Protein AF-A0A1W0WUG2-F1 (afdb_monomer_lite)

Foldseek 3Di:
DDDDPPPDPPDQPDCPDPPVVLFDDPVVLDLVVVCVVCPPVDDVVFFDLDDDVCCVVCVVFDWDCVPQDQDPVLVPDDDDDPPDPDDPVNVVVVSVVVSVVVSVVPDFIWGWHWDANDRNDPSRIGIDTDGPDPPPPPPDWPWDFDWDWDDDPVDTDIDTDTDTD

Secondary structure (DSSP, 8-state):
----TTS-S----------GGGSPPTTT--HHHHHHHHGGG--TTTEESSPPHHHHH-TT-EEE-TT----HHHHH------SS---HHHHHHHHHHHHHHHHHHS---EEEEEEE--TTSSSSEEEEEEE---TTS-TT--EEEEEEEEEETTEEEEEEEEEE-

pLDDT: mean 71.42, std 19.78, range [30.16, 92.62]

Structure (mmCIF, N/CA/C/O backbone):
data_AF-A0A1W0WUG2-F1
#
_entry.id   AF-A0A1W0WUG2-F1
#
loop_
_atom_site.group_PDB
_atom_site.id
_atom_site.type_symbol
_atom_site.label_atom_id
_atom_site.label_alt_id
_atom_site.label_comp_id
_atom_site.label_asym_id
_atom_site.label_entity_id
_atom_site.label_seq_id
_atom_site.pdbx_PDB_ins_code
_atom_site.Cartn_x
_atom_site.Cartn_y
_atom_site.Cartn_z
_atom_site.occupancy
_atom_site.B_iso_or_equiv
_atom_site.auth_seq_id
_atom_site.auth_comp_id
_atom_site.auth_asym_id
_atom_site.auth_atom_id
_atom_site.pdbx_PDB_model_num
ATOM 1 N N . MET A 1 1 ? 29.129 3.553 11.989 1.00 32.91 1 MET A N 1
ATOM 2 C CA . MET A 1 1 ? 27.693 3.201 11.963 1.00 32.91 1 MET A CA 1
ATOM 3 C C . MET A 1 1 ? 27.489 2.194 10.846 1.00 32.91 1 MET A C 1
ATOM 5 O O . MET A 1 1 ? 27.466 2.572 9.685 1.00 32.91 1 MET A O 1
ATOM 9 N N . SER A 1 2 ? 27.496 0.909 11.187 1.00 30.16 2 SER A N 1
ATOM 10 C CA . SER A 1 2 ? 27.319 -0.212 10.260 1.00 30.16 2 SER A CA 1
ATOM 11 C C . SER A 1 2 ? 25.827 -0.504 10.114 1.00 30.16 2 SER A C 1
ATOM 13 O O . SER A 1 2 ? 25.212 -0.977 11.066 1.00 30.16 2 SER A O 1
ATOM 15 N N . TYR A 1 3 ? 25.247 -0.186 8.956 1.00 34.31 3 TYR A N 1
ATOM 16 C CA . TYR A 1 3 ? 23.877 -0.581 8.627 1.00 34.31 3 TYR A CA 1
ATOM 17 C C . TYR A 1 3 ? 23.837 -2.073 8.277 1.00 34.31 3 TYR A C 1
ATOM 19 O O . TYR A 1 3 ? 24.672 -2.561 7.513 1.00 34.31 3 TYR A O 1
ATOM 27 N N . SER A 1 4 ? 22.883 -2.790 8.871 1.00 35.97 4 SER A N 1
ATOM 28 C CA . SER A 1 4 ? 22.575 -4.184 8.560 1.00 35.97 4 SER A CA 1
ATOM 29 C C . SER A 1 4 ? 21.843 -4.247 7.210 1.00 35.97 4 SER A C 1
ATOM 31 O O . SER A 1 4 ? 20.948 -3.433 6.990 1.00 35.97 4 SER A O 1
ATOM 33 N N . PRO A 1 5 ? 22.141 -5.206 6.313 1.00 45.41 5 PRO A N 1
ATOM 34 C CA . PRO A 1 5 ? 21.471 -5.333 5.009 1.00 45.41 5 PRO A CA 1
ATOM 35 C C . PRO A 1 5 ? 19.950 -5.577 5.068 1.00 45.41 5 PRO A C 1
ATOM 37 O O . PRO A 1 5 ? 19.301 -5.601 4.027 1.00 45.41 5 PRO A O 1
ATOM 40 N N . ASN A 1 6 ? 19.391 -5.793 6.265 1.00 42.56 6 ASN A N 1
ATOM 41 C CA . ASN A 1 6 ? 17.999 -6.195 6.483 1.00 42.56 6 ASN A CA 1
ATOM 42 C C . ASN A 1 6 ? 17.095 -5.079 7.027 1.00 42.56 6 ASN A C 1
ATOM 44 O O . ASN A 1 6 ? 15.894 -5.298 7.184 1.00 42.56 6 ASN A O 1
ATOM 48 N N . ASP A 1 7 ? 17.635 -3.894 7.300 1.00 44.31 7 ASP A N 1
ATOM 49 C CA . ASP A 1 7 ? 16.802 -2.734 7.594 1.00 44.31 7 ASP A CA 1
ATOM 50 C C . ASP A 1 7 ? 16.330 -2.189 6.242 1.00 44.31 7 ASP A C 1
ATOM 52 O O . ASP A 1 7 ? 17.137 -1.673 5.478 1.00 44.31 7 ASP A O 1
ATOM 56 N N . LEU A 1 8 ? 15.055 -2.390 5.891 1.00 56.72 8 LEU A N 1
ATOM 57 C CA . LEU A 1 8 ? 14.458 -1.975 4.614 1.00 56.72 8 LEU A CA 1
ATOM 58 C C . LEU A 1 8 ? 13.935 -0.524 4.673 1.00 56.72 8 LEU A C 1
ATOM 60 O O . LEU A 1 8 ? 12.756 -0.305 4.956 1.00 56.72 8 LEU A O 1
ATOM 64 N N . PRO A 1 9 ? 14.714 0.485 4.259 1.00 51.12 9 PRO A N 1
ATOM 65 C CA . PRO A 1 9 ? 14.260 1.440 3.276 1.00 51.12 9 PRO A CA 1
ATOM 66 C C . PRO A 1 9 ? 14.559 0.826 1.906 1.00 51.12 9 PRO A C 1
ATOM 68 O O . PRO A 1 9 ? 15.719 0.603 1.563 1.00 51.12 9 PRO A O 1
ATOM 71 N N . GLY A 1 10 ? 13.505 0.506 1.143 1.00 49.94 10 GLY A N 1
ATOM 72 C CA . GLY A 1 10 ? 13.635 -0.031 -0.213 1.00 49.94 10 GLY A CA 1
ATOM 73 C C . GLY A 1 10 ? 14.700 0.748 -0.973 1.00 49.94 10 GLY A C 1
ATOM 74 O O . GLY A 1 10 ? 14.657 1.979 -0.957 1.00 49.94 10 GLY A O 1
ATOM 75 N N . LEU A 1 11 ? 15.675 0.023 -1.533 1.00 51.47 11 LEU A N 1
ATOM 76 C CA . LEU A 1 11 ? 16.836 0.553 -2.242 1.00 51.47 11 LEU A CA 1
ATOM 77 C C . LEU A 1 11 ? 16.372 1.605 -3.244 1.00 51.47 11 LEU A C 1
ATOM 79 O O . LEU A 1 11 ? 16.049 1.296 -4.383 1.00 51.47 11 LEU A O 1
ATOM 83 N N . ARG A 1 12 ? 16.316 2.870 -2.837 1.00 50.44 12 ARG A N 1
ATOM 84 C CA . ARG A 1 12 ? 16.312 3.949 -3.803 1.00 50.44 12 ARG A CA 1
ATOM 85 C C . ARG A 1 12 ? 17.670 3.818 -4.451 1.00 50.44 12 ARG A C 1
ATOM 87 O O . ARG A 1 12 ? 18.670 3.886 -3.739 1.00 50.44 12 ARG A O 1
ATOM 94 N N . ALA A 1 13 ? 17.694 3.610 -5.763 1.00 48.62 13 ALA A N 1
ATOM 95 C CA . ALA A 1 13 ? 18.837 4.037 -6.540 1.00 48.62 13 ALA A CA 1
ATOM 96 C C . ALA A 1 13 ? 18.950 5.541 -6.262 1.00 48.62 13 ALA A C 1
ATOM 98 O O . ALA A 1 13 ? 18.277 6.372 -6.867 1.00 48.62 13 ALA A O 1
ATOM 99 N N . ASN A 1 14 ? 19.688 5.874 -5.205 1.00 44.22 14 ASN A N 1
ATOM 100 C CA . ASN A 1 14 ? 20.264 7.179 -5.045 1.00 44.22 14 ASN A CA 1
ATOM 101 C C . ASN A 1 14 ? 20.978 7.462 -6.357 1.00 44.22 14 ASN A C 1
ATOM 103 O O . ASN A 1 14 ? 21.512 6.554 -6.992 1.00 44.22 14 ASN A O 1
ATOM 107 N N . GLU A 1 15 ? 20.932 8.721 -6.757 1.00 49.78 15 GLU A N 1
ATOM 108 C CA . GLU A 1 15 ? 21.648 9.300 -7.884 1.00 49.78 15 GLU A CA 1
ATOM 109 C C . GLU A 1 15 ? 23.167 9.160 -7.647 1.00 49.78 15 GLU A C 1
ATOM 111 O O . GLU A 1 15 ? 23.898 10.123 -7.440 1.00 49.78 15 GLU A O 1
ATOM 116 N N . ALA A 1 16 ? 23.649 7.922 -7.574 1.00 41.09 16 ALA A N 1
ATOM 117 C CA . ALA A 1 16 ? 25.003 7.527 -7.271 1.00 41.09 16 ALA A CA 1
ATOM 118 C C . ALA A 1 16 ? 25.757 7.473 -8.591 1.00 41.09 16 ALA A C 1
ATOM 120 O O . ALA A 1 16 ? 26.045 6.404 -9.112 1.00 41.09 16 ALA A O 1
ATOM 121 N N . GLY A 1 17 ? 26.059 8.662 -9.109 1.00 44.12 17 GLY A N 1
ATOM 122 C CA . GLY A 1 17 ? 27.005 8.849 -10.197 1.00 44.12 17 GLY A CA 1
ATOM 123 C C . GLY A 1 17 ? 26.453 8.429 -11.553 1.00 44.12 17 GLY A C 1
ATOM 124 O O . GLY A 1 17 ? 26.065 7.292 -11.785 1.00 44.12 17 GLY A O 1
ATOM 125 N N . LEU A 1 18 ? 26.472 9.376 -12.479 1.00 45.09 18 LEU A N 1
ATOM 126 C CA . LEU A 1 18 ? 26.182 9.198 -13.895 1.00 45.09 18 LEU A CA 1
ATOM 127 C C . LEU A 1 18 ? 27.262 8.327 -14.565 1.00 45.09 18 LEU A C 1
ATOM 129 O O . LEU A 1 18 ? 27.995 8.805 -15.426 1.00 45.09 18 LEU A O 1
ATOM 133 N N . ASP A 1 19 ? 27.402 7.063 -14.170 1.00 54.22 19 ASP A N 1
ATOM 134 C CA . ASP A 1 19 ? 28.223 6.101 -14.898 1.00 54.22 19 ASP A CA 1
ATOM 135 C C . ASP A 1 19 ? 27.381 5.511 -16.035 1.00 54.22 19 ASP A C 1
ATOM 137 O O . ASP A 1 19 ? 26.882 4.389 -15.963 1.00 54.22 19 ASP A O 1
ATOM 141 N N . GLN A 1 20 ? 27.206 6.313 -17.093 1.00 57.91 20 GLN A N 1
ATOM 142 C CA . GLN A 1 20 ? 26.484 5.956 -18.327 1.00 57.91 20 GLN A CA 1
ATOM 143 C C . GLN A 1 20 ? 27.023 4.673 -18.985 1.00 57.91 20 GLN A C 1
ATOM 145 O O . GLN A 1 20 ? 26.407 4.136 -19.900 1.00 57.91 20 GLN A O 1
ATOM 150 N N . THR A 1 21 ? 28.174 4.165 -18.534 1.00 60.59 21 THR A N 1
ATOM 151 C CA . THR A 1 21 ? 28.759 2.908 -19.009 1.00 60.59 21 THR A CA 1
ATOM 152 C C . THR A 1 21 ? 28.024 1.661 -18.509 1.00 60.59 21 THR A C 1
ATOM 154 O O . THR A 1 21 ? 28.215 0.586 -19.074 1.00 60.59 21 THR A O 1
ATOM 157 N N . ARG A 1 22 ? 27.174 1.783 -17.478 1.00 64.25 22 ARG A N 1
ATOM 158 C CA . ARG A 1 22 ? 26.403 0.667 -16.896 1.00 64.25 22 ARG A CA 1
ATOM 159 C C . ARG A 1 22 ? 24.957 0.598 -17.372 1.00 64.25 22 ARG A C 1
ATOM 161 O O . ARG A 1 22 ? 24.238 -0.319 -16.976 1.00 64.25 22 ARG A O 1
ATOM 168 N N . ASP A 1 23 ? 24.526 1.545 -18.200 1.00 71.69 23 ASP A N 1
ATOM 169 C CA . ASP A 1 23 ? 23.184 1.506 -18.761 1.00 71.69 23 ASP A CA 1
ATOM 170 C C . ASP A 1 23 ? 23.104 0.405 -19.831 1.00 71.69 23 ASP A C 1
ATOM 172 O O . ASP A 1 23 ? 23.947 0.352 -20.734 1.00 71.69 23 ASP A O 1
ATOM 176 N N . PRO A 1 24 ? 22.116 -0.503 -19.747 1.00 75.44 24 PRO A N 1
ATOM 177 C CA . PRO A 1 24 ? 21.980 -1.579 -20.716 1.00 75.44 24 PRO A CA 1
ATOM 178 C C . PRO A 1 24 ? 21.707 -1.028 -22.118 1.00 75.44 24 PRO A C 1
ATOM 180 O O . PRO A 1 24 ? 21.005 -0.029 -22.302 1.00 75.44 24 PRO A O 1
ATOM 183 N N . SER A 1 25 ? 22.231 -1.717 -23.133 1.00 73.62 25 SER A N 1
ATOM 184 C CA . SER A 1 25 ? 21.981 -1.369 -24.530 1.00 73.62 25 SER A CA 1
ATOM 185 C C . SER A 1 25 ? 20.487 -1.518 -24.853 1.00 73.62 25 SER A C 1
ATOM 187 O O . SER A 1 25 ? 19.829 -2.422 -24.331 1.00 73.62 25 SER A O 1
ATOM 189 N N . PRO A 1 26 ? 19.914 -0.715 -25.772 1.00 70.81 26 PRO A N 1
ATOM 190 C CA . PRO A 1 26 ? 18.514 -0.859 -26.186 1.00 70.81 26 PRO A CA 1
ATOM 191 C C . PRO A 1 26 ? 18.164 -2.252 -26.734 1.00 70.81 26 PRO A C 1
ATOM 193 O O . PRO A 1 26 ? 16.996 -2.632 -26.727 1.00 70.81 26 PRO A O 1
ATOM 196 N N . LYS A 1 27 ? 19.158 -3.028 -27.192 1.00 68.00 27 LYS A N 1
ATOM 197 C CA . LYS A 1 27 ? 18.973 -4.424 -27.626 1.00 68.00 27 LYS A CA 1
ATOM 198 C C . LYS A 1 27 ? 18.724 -5.384 -26.454 1.00 68.00 27 LYS A C 1
ATOM 200 O O . LYS A 1 27 ? 17.991 -6.355 -26.623 1.00 68.00 27 LYS A O 1
ATOM 205 N N . ASP A 1 28 ? 19.274 -5.083 -25.280 1.00 68.88 28 ASP A N 1
ATOM 206 C CA . ASP A 1 28 ? 19.146 -5.898 -24.065 1.00 68.88 28 ASP A CA 1
ATOM 207 C C . ASP A 1 28 ? 17.840 -5.591 -23.310 1.00 68.88 28 ASP A C 1
ATOM 209 O O . ASP A 1 28 ? 17.318 -6.422 -22.574 1.00 68.88 28 ASP A O 1
ATOM 213 N N . LEU A 1 29 ? 17.240 -4.425 -23.571 1.00 74.75 29 LEU A N 1
ATOM 214 C CA . LEU A 1 29 ? 15.985 -3.939 -22.982 1.00 74.75 29 LEU A CA 1
ATOM 215 C C . LEU A 1 29 ? 14.716 -4.526 -23.630 1.00 74.75 29 LEU A C 1
ATOM 217 O O . LEU A 1 29 ? 13.657 -3.895 -23.633 1.00 74.75 29 LEU A O 1
ATOM 221 N N . SER A 1 30 ? 14.784 -5.734 -24.191 1.00 83.06 30 SER A N 1
ATOM 222 C CA . SER A 1 30 ? 13.614 -6.353 -24.820 1.00 83.06 30 SER A CA 1
ATOM 223 C C . SER A 1 30 ? 12.613 -6.838 -23.750 1.00 83.06 30 SER A C 1
ATOM 225 O O . SER A 1 30 ? 12.887 -7.777 -22.997 1.00 83.06 30 SER A O 1
ATOM 227 N N . PRO A 1 31 ? 11.410 -6.234 -23.652 1.00 81.31 31 PRO A N 1
ATOM 228 C CA . PRO A 1 31 ? 10.519 -6.467 -22.516 1.00 81.31 31 PRO A CA 1
ATOM 229 C C . PRO A 1 31 ? 9.964 -7.894 -22.486 1.00 81.31 31 PRO A C 1
ATOM 231 O O . PRO A 1 31 ? 9.647 -8.404 -21.417 1.00 81.31 31 PRO A O 1
ATOM 234 N N . GLY A 1 32 ? 9.854 -8.541 -23.651 1.00 83.00 32 GLY A N 1
ATOM 235 C CA . GLY A 1 32 ? 9.402 -9.926 -23.766 1.00 83.00 32 GLY A CA 1
ATOM 236 C C . GLY A 1 32 ? 10.402 -10.923 -23.183 1.00 83.00 32 GLY A C 1
ATOM 237 O O . GLY A 1 32 ? 10.006 -11.762 -22.379 1.00 83.00 32 GLY A O 1
ATOM 238 N N . ILE A 1 33 ? 11.689 -10.797 -23.535 1.00 86.06 33 ILE A N 1
ATOM 239 C CA . ILE A 1 33 ? 12.746 -11.710 -23.068 1.00 86.06 33 ILE A CA 1
ATOM 240 C C . ILE A 1 33 ? 12.981 -11.510 -21.575 1.00 86.06 33 ILE A C 1
ATOM 242 O O . ILE A 1 33 ? 12.990 -12.480 -20.825 1.00 86.06 33 ILE A O 1
ATOM 246 N N . LEU A 1 34 ? 13.083 -10.258 -21.123 1.00 85.81 34 LEU A N 1
ATOM 247 C CA . LEU A 1 34 ? 13.302 -9.955 -19.709 1.00 85.81 34 LEU A CA 1
ATOM 248 C C . LEU A 1 34 ? 12.131 -10.436 -18.845 1.00 85.81 34 LEU A C 1
ATOM 250 O O . LEU A 1 34 ? 12.333 -11.039 -17.794 1.00 85.81 34 LEU A O 1
ATOM 254 N N . LYS A 1 35 ? 10.888 -10.259 -19.310 1.00 86.44 35 LYS A N 1
ATOM 255 C CA . LYS A 1 35 ? 9.715 -10.801 -18.616 1.00 86.44 35 LYS A CA 1
ATOM 256 C C . LYS A 1 35 ? 9.710 -12.332 -18.605 1.00 86.44 35 LYS A C 1
ATOM 258 O O . LYS A 1 35 ? 9.313 -12.918 -17.604 1.00 86.44 35 LYS A O 1
ATOM 263 N N . GLN A 1 36 ? 10.151 -12.980 -19.684 1.00 88.00 36 GLN A N 1
ATOM 264 C CA . GLN A 1 36 ? 10.292 -14.436 -19.735 1.00 88.00 36 GLN A CA 1
ATOM 265 C C . GLN A 1 36 ? 11.375 -14.939 -18.771 1.00 88.00 36 GLN A C 1
ATOM 267 O O . GLN A 1 36 ? 11.164 -15.959 -18.122 1.00 88.00 36 GLN A O 1
ATOM 272 N N . GLN A 1 37 ? 12.491 -14.217 -18.639 1.00 87.88 37 GLN A N 1
ATOM 273 C CA . GLN A 1 37 ? 13.559 -14.524 -17.683 1.00 87.88 37 GLN A CA 1
ATOM 274 C C . GLN A 1 3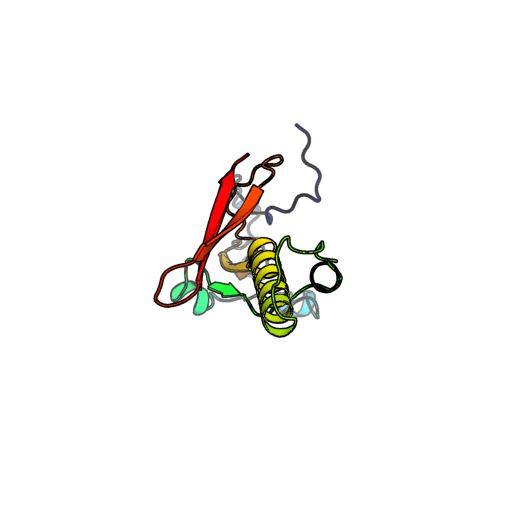7 ? 13.106 -14.361 -16.229 1.00 87.88 37 GLN A C 1
ATOM 276 O O . GLN A 1 37 ? 13.433 -15.203 -15.401 1.00 87.88 37 GLN A O 1
ATOM 281 N N . LEU A 1 38 ? 12.318 -13.323 -15.928 1.00 86.62 38 LEU A N 1
ATOM 282 C CA . LEU A 1 38 ? 11.674 -13.148 -14.619 1.00 86.62 38 LEU A CA 1
ATOM 283 C C . LEU A 1 38 ? 10.632 -14.229 -14.319 1.00 86.62 38 LEU A C 1
ATOM 285 O O . LEU A 1 38 ? 10.388 -14.550 -13.159 1.00 86.62 38 LEU A O 1
ATOM 289 N N . GLY A 1 39 ? 9.985 -14.771 -15.352 1.00 88.75 39 GLY A N 1
ATOM 290 C CA . GLY A 1 39 ? 9.028 -15.862 -15.219 1.00 88.75 39 GLY A CA 1
ATOM 291 C C . GLY A 1 39 ? 7.925 -15.555 -14.201 1.00 88.75 39 GLY A C 1
ATOM 292 O O . GLY A 1 39 ? 7.122 -14.640 -14.395 1.00 88.75 39 GLY A O 1
ATOM 293 N N . GLY A 1 40 ? 7.877 -16.352 -13.129 1.00 89.00 40 GLY A N 1
ATOM 294 C CA . GLY A 1 40 ? 6.867 -16.268 -12.070 1.00 89.00 40 GLY A CA 1
ATOM 295 C C . GLY A 1 40 ? 7.085 -15.153 -11.043 1.00 89.00 40 GLY A C 1
ATOM 296 O O . GLY A 1 40 ? 6.141 -14.807 -10.335 1.00 89.00 40 GLY A O 1
ATOM 297 N N . ASP A 1 41 ? 8.277 -14.557 -10.990 1.00 89.19 41 ASP A N 1
ATOM 298 C CA . ASP A 1 41 ? 8.592 -13.478 -10.042 1.00 89.19 41 ASP A CA 1
ATOM 299 C C . ASP A 1 41 ? 8.020 -12.129 -10.497 1.00 89.19 41 ASP A C 1
ATOM 301 O O . ASP A 1 41 ? 7.904 -11.180 -9.718 1.00 89.19 41 ASP A O 1
ATOM 305 N N . PHE A 1 42 ? 7.606 -12.036 -11.765 1.00 89.81 42 PHE A N 1
ATOM 306 C CA . PHE A 1 42 ? 6.889 -10.876 -12.266 1.00 89.81 42 PHE A CA 1
ATOM 307 C C . PHE A 1 42 ? 5.471 -10.844 -11.690 1.00 89.81 42 PHE A C 1
ATOM 309 O O . PHE A 1 42 ? 4.579 -11.562 -12.147 1.00 89.81 42 PHE A O 1
ATOM 316 N N . VAL A 1 43 ? 5.238 -9.946 -10.731 1.00 91.50 43 VAL A N 1
ATOM 317 C CA . VAL A 1 43 ? 3.916 -9.736 -10.127 1.00 91.50 43 VAL A CA 1
ATOM 318 C C . VAL A 1 43 ? 3.277 -8.460 -10.694 1.00 91.50 43 VAL A C 1
ATOM 320 O O . VAL A 1 43 ? 3.606 -7.363 -10.237 1.00 91.50 43 VAL A O 1
ATOM 323 N N . PRO A 1 44 ? 2.298 -8.549 -11.623 1.00 91.12 44 PRO A N 1
ATOM 324 C CA . PRO A 1 44 ? 1.722 -7.375 -12.295 1.00 91.12 44 PRO A CA 1
ATOM 325 C C . PRO A 1 44 ? 1.064 -6.361 -11.345 1.00 91.12 44 PRO A C 1
ATOM 327 O O . PRO A 1 44 ? 0.904 -5.192 -11.682 1.00 91.12 44 PRO A O 1
ATOM 330 N N . ARG A 1 45 ? 0.662 -6.800 -10.143 1.00 90.75 45 ARG A N 1
ATOM 331 C CA . ARG A 1 45 ? 0.072 -5.931 -9.112 1.00 90.75 45 ARG A CA 1
ATOM 332 C C . ARG A 1 45 ? 1.084 -4.943 -8.518 1.00 90.75 45 ARG A C 1
ATOM 334 O O . ARG A 1 45 ? 0.676 -3.869 -8.068 1.00 90.75 45 ARG A O 1
ATOM 341 N N . TYR A 1 46 ? 2.365 -5.312 -8.504 1.00 90.62 46 TYR A N 1
ATOM 342 C CA . TYR A 1 46 ? 3.445 -4.543 -7.883 1.00 90.62 46 TYR A CA 1
ATOM 343 C C . TYR A 1 46 ? 4.527 -4.097 -8.868 1.00 90.62 46 TYR A C 1
ATOM 345 O O . TYR A 1 46 ? 5.396 -3.319 -8.491 1.00 90.62 46 TYR A O 1
ATOM 353 N N . MET A 1 47 ? 4.480 -4.560 -10.117 1.00 92.12 47 MET A N 1
ATOM 354 C CA . MET A 1 47 ? 5.506 -4.294 -11.119 1.00 92.12 47 MET A CA 1
ATOM 355 C C . MET A 1 47 ? 4.880 -3.944 -12.466 1.00 92.12 47 MET A C 1
ATOM 357 O O . MET A 1 47 ? 3.892 -4.549 -12.884 1.00 92.12 47 MET A O 1
ATOM 361 N N . SER A 1 48 ? 5.480 -2.987 -13.170 1.00 91.94 48 SER A N 1
ATOM 362 C CA . SER A 1 48 ? 5.063 -2.577 -14.507 1.00 91.94 48 SER A CA 1
ATOM 363 C C . SER A 1 48 ? 6.266 -2.215 -15.378 1.00 91.94 48 SER A C 1
ATOM 365 O O . SER A 1 48 ? 7.233 -1.600 -14.934 1.00 91.94 48 SER A O 1
ATOM 367 N N . VAL A 1 49 ? 6.200 -2.598 -16.654 1.00 90.69 49 VAL A N 1
ATOM 368 C CA . VAL A 1 49 ? 7.224 -2.243 -17.649 1.00 90.69 49 VAL A CA 1
ATOM 369 C C . VAL A 1 49 ? 7.038 -0.793 -18.105 1.00 90.69 49 VAL A C 1
ATOM 371 O O . VAL A 1 49 ? 7.998 -0.036 -18.209 1.00 90.69 49 VAL A O 1
ATOM 374 N N . SER A 1 50 ? 5.788 -0.387 -18.339 1.00 90.62 50 SER A N 1
ATOM 375 C CA . SER A 1 50 ? 5.414 0.977 -18.716 1.00 90.62 50 SER A CA 1
ATOM 376 C C . SER A 1 50 ? 4.931 1.781 -17.512 1.00 90.62 50 SER A C 1
ATOM 378 O O . SER A 1 50 ? 4.480 1.215 -16.515 1.00 90.62 50 SER A O 1
ATOM 380 N N . ARG A 1 51 ? 4.953 3.113 -17.624 1.00 90.81 51 ARG A N 1
ATOM 381 C CA . ARG A 1 51 ? 4.442 3.999 -16.574 1.00 90.81 51 ARG A CA 1
ATOM 382 C C . ARG A 1 51 ? 2.957 3.713 -16.300 1.00 90.81 51 ARG A C 1
ATOM 384 O O . ARG A 1 51 ? 2.147 3.865 -17.216 1.00 90.81 51 ARG A O 1
ATOM 391 N N . PRO A 1 52 ? 2.574 3.318 -15.075 1.00 92.62 52 PRO A N 1
ATOM 392 C CA . PRO A 1 52 ? 1.187 2.996 -14.765 1.00 92.62 52 PRO A CA 1
ATOM 393 C C . PRO A 1 52 ? 0.350 4.267 -14.598 1.00 92.62 52 PRO A C 1
ATOM 395 O O . PRO A 1 52 ? 0.826 5.266 -14.056 1.00 92.62 52 PRO A O 1
ATOM 398 N N . LEU A 1 53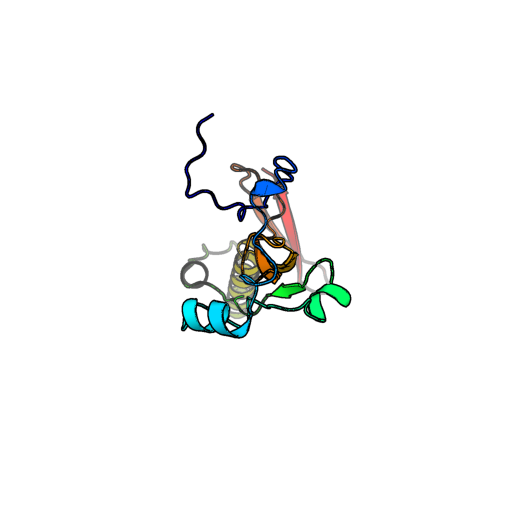 ? -0.923 4.215 -15.000 1.00 92.50 53 LEU A N 1
ATOM 399 C CA . LEU A 1 53 ? -1.854 5.347 -14.892 1.00 92.50 53 LEU A CA 1
ATOM 400 C C . LEU A 1 53 ? -2.025 5.827 -13.440 1.00 92.50 53 LEU A C 1
ATOM 402 O O . LEU A 1 53 ? -2.091 7.027 -13.186 1.00 92.50 53 LEU A O 1
ATOM 406 N N . GLU A 1 54 ? -2.002 4.904 -12.476 1.00 89.19 54 GLU A N 1
ATOM 407 C CA . GLU A 1 54 ? -2.067 5.222 -11.043 1.00 89.19 54 GLU A CA 1
ATOM 408 C C . GLU A 1 54 ? -0.925 6.160 -10.607 1.00 89.19 54 GLU A C 1
ATOM 410 O O . GLU A 1 54 ? -1.136 7.014 -9.754 1.00 89.19 54 GLU A O 1
ATOM 415 N N . SER A 1 55 ? 0.262 6.070 -11.229 1.00 89.94 55 SER A N 1
ATOM 416 C CA . SER A 1 55 ? 1.383 6.990 -10.951 1.00 89.94 55 SER A CA 1
ATOM 417 C C . SER A 1 55 ? 1.119 8.425 -11.420 1.00 89.94 55 SER A C 1
ATOM 419 O O . SER A 1 55 ? 1.750 9.361 -10.936 1.00 89.94 55 SER A O 1
ATOM 421 N N . ILE A 1 56 ? 0.212 8.600 -12.384 1.00 89.56 56 ILE A N 1
ATOM 422 C CA . ILE A 1 56 ? -0.166 9.898 -12.949 1.00 89.56 56 ILE A CA 1
ATOM 423 C C . ILE A 1 56 ? -1.314 10.490 -12.131 1.00 89.56 56 ILE A C 1
ATOM 425 O O . ILE A 1 56 ? -1.270 11.657 -11.760 1.00 89.56 56 ILE A O 1
ATOM 429 N N . ILE A 1 57 ? -2.321 9.672 -11.810 1.00 92.25 57 ILE A N 1
ATOM 430 C CA . ILE A 1 57 ? -3.511 10.104 -11.066 1.00 92.25 57 ILE A CA 1
ATOM 431 C C . ILE A 1 57 ? -3.193 10.308 -9.576 1.00 92.25 57 ILE A C 1
ATOM 433 O O . ILE A 1 57 ? -3.708 11.235 -8.953 1.00 92.25 57 ILE A O 1
ATOM 437 N N . ARG A 1 58 ? -2.348 9.452 -8.986 1.00 89.31 58 ARG A N 1
ATOM 438 C CA . ARG A 1 58 ? -1.990 9.468 -7.559 1.00 89.31 58 ARG A CA 1
ATOM 439 C C . ARG A 1 58 ? -0.467 9.478 -7.367 1.00 89.31 58 ARG A C 1
ATOM 441 O O . ARG A 1 58 ? 0.091 8.502 -6.861 1.00 89.31 58 ARG A O 1
ATOM 448 N N . PRO A 1 59 ? 0.225 10.584 -7.697 1.00 84.81 59 PRO A N 1
ATOM 449 C CA . PRO A 1 59 ? 1.685 10.669 -7.568 1.00 84.81 59 PRO A CA 1
ATOM 450 C C . PRO A 1 59 ? 2.158 10.501 -6.116 1.00 84.81 59 PRO A C 1
ATOM 452 O O . PRO A 1 59 ? 3.199 9.908 -5.852 1.00 84.81 59 PRO A O 1
ATOM 455 N N . ASN A 1 60 ? 1.346 10.951 -5.157 1.00 85.50 60 ASN A N 1
ATOM 456 C CA . ASN A 1 60 ? 1.617 10.788 -3.731 1.00 85.50 60 ASN A CA 1
ATOM 457 C C . ASN A 1 60 ? 1.244 9.401 -3.195 1.00 85.50 60 ASN A C 1
ATOM 459 O O . ASN A 1 60 ? 1.415 9.168 -2.004 1.00 85.50 60 ASN A O 1
ATOM 463 N N . GLY A 1 61 ? 0.744 8.489 -4.029 1.00 87.56 61 GLY A N 1
ATOM 464 C CA . GLY A 1 61 ? 0.301 7.167 -3.612 1.00 87.56 61 GLY A CA 1
ATOM 465 C C . GLY A 1 61 ? -1.084 7.131 -2.961 1.00 87.56 61 GLY A C 1
ATOM 466 O O . GLY A 1 61 ? -1.779 8.141 -2.841 1.00 87.56 61 GLY A O 1
ATOM 467 N N . SER A 1 62 ? -1.491 5.933 -2.550 1.00 87.50 62 SER A N 1
ATOM 468 C CA . SER A 1 62 ? -2.769 5.647 -1.895 1.00 87.50 62 SER A CA 1
ATOM 469 C C . SER A 1 62 ? -2.552 4.758 -0.673 1.00 87.50 62 SER A C 1
ATOM 471 O O . SER A 1 62 ? -1.663 3.904 -0.674 1.00 87.50 62 SER A O 1
ATOM 473 N N . PHE A 1 63 ? -3.346 4.975 0.372 1.00 89.06 63 PHE A N 1
ATOM 474 C CA . PHE A 1 63 ? -3.323 4.152 1.576 1.00 89.06 63 PHE A CA 1
ATOM 475 C C . PHE A 1 63 ? -4.146 2.885 1.377 1.00 89.06 63 PHE A C 1
ATOM 477 O O . PHE A 1 63 ? -5.270 2.946 0.877 1.00 89.06 63 PHE A O 1
ATOM 484 N N . ASP A 1 64 ? -3.595 1.757 1.810 1.00 86.12 64 ASP A N 1
ATOM 485 C CA . ASP A 1 64 ? -4.303 0.488 1.868 1.00 86.12 64 ASP A CA 1
ATOM 486 C C . ASP A 1 64 ? -4.679 0.154 3.315 1.00 86.12 64 ASP A C 1
ATOM 488 O O . ASP A 1 64 ? -3.829 0.092 4.206 1.00 86.12 64 ASP A O 1
ATOM 492 N N . TYR A 1 65 ? -5.979 -0.040 3.531 1.00 85.12 65 TYR A N 1
ATOM 493 C CA . TYR A 1 65 ? -6.576 -0.411 4.814 1.00 85.12 65 TYR A CA 1
ATOM 494 C C . TYR A 1 65 ? -7.179 -1.822 4.774 1.00 85.12 65 TYR A C 1
ATOM 496 O O . TYR A 1 65 ? -7.862 -2.205 5.725 1.00 85.12 65 TYR A O 1
ATOM 504 N N . SER A 1 66 ? -6.968 -2.596 3.697 1.00 84.19 66 SER A N 1
ATOM 505 C CA . SER A 1 66 ? -7.542 -3.943 3.545 1.00 84.19 66 SER A CA 1
ATOM 506 C C . SER A 1 66 ? -7.201 -4.864 4.711 1.00 84.19 66 SER A C 1
ATOM 508 O O . SER A 1 66 ? -8.019 -5.687 5.116 1.00 84.19 66 SER A O 1
ATOM 510 N N . ASP A 1 67 ? -6.014 -4.673 5.281 1.00 82.25 67 ASP A N 1
ATOM 511 C CA . ASP A 1 67 ? -5.462 -5.535 6.318 1.00 82.25 67 ASP A CA 1
ATOM 512 C C . ASP A 1 67 ? -5.827 -5.060 7.729 1.00 82.25 67 ASP A C 1
ATOM 514 O O . ASP A 1 67 ? -5.372 -5.637 8.718 1.00 82.25 67 ASP A O 1
ATOM 518 N N . PHE A 1 68 ? -6.675 -4.035 7.866 1.00 86.69 68 PHE A N 1
ATOM 519 C CA . PHE A 1 68 ? -7.150 -3.590 9.169 1.00 86.69 68 PHE A CA 1
ATOM 520 C C . PHE A 1 68 ? -8.026 -4.663 9.825 1.00 86.69 68 PHE A C 1
ATOM 522 O O . PHE A 1 68 ? -9.180 -4.892 9.454 1.00 86.69 68 PHE A O 1
ATOM 529 N N . HIS A 1 69 ? -7.499 -5.296 10.870 1.00 87.56 69 HIS A N 1
ATOM 530 C CA . HIS A 1 69 ? -8.237 -6.260 11.668 1.00 87.56 69 HIS A CA 1
ATOM 531 C C . HIS A 1 69 ? -7.858 -6.164 13.144 1.00 87.56 69 HIS A C 1
ATOM 533 O O . HIS A 1 69 ? -6.729 -5.862 13.517 1.00 87.56 69 HIS A O 1
ATOM 539 N N . ILE A 1 70 ? -8.820 -6.465 14.018 1.00 87.06 70 ILE A N 1
ATOM 540 C CA . ILE A 1 70 ? -8.534 -6.574 15.450 1.00 87.06 70 ILE A CA 1
ATOM 541 C C . ILE A 1 70 ? -7.743 -7.868 15.664 1.00 87.06 70 ILE A C 1
ATOM 543 O O . ILE A 1 70 ? -8.295 -8.969 15.501 1.00 87.06 70 ILE A O 1
ATOM 547 N N . SER A 1 71 ? -6.477 -7.715 16.046 1.00 87.94 71 SER A N 1
ATOM 548 C CA . SER A 1 71 ? -5.555 -8.816 16.302 1.00 87.94 71 SER A CA 1
ATOM 549 C C . SER A 1 71 ? -6.036 -9.714 17.454 1.00 87.94 71 SER A C 1
ATOM 551 O O . SER A 1 71 ? -6.916 -9.348 18.252 1.00 87.94 71 SER A O 1
ATOM 553 N N . LY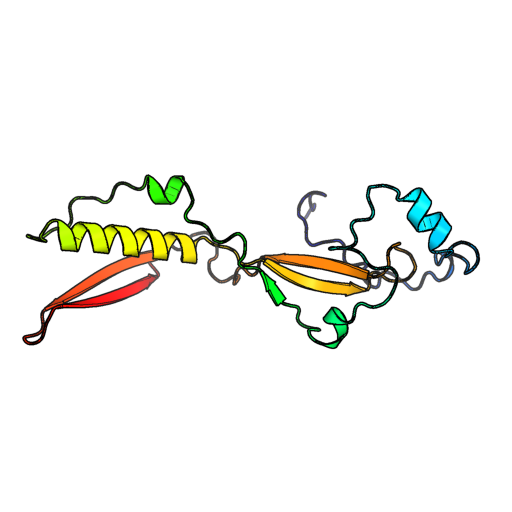S A 1 72 ? -5.509 -10.940 17.532 1.00 89.44 72 LYS A N 1
ATOM 554 C CA . LYS A 1 72 ? -5.910 -11.901 18.576 1.00 89.44 72 LYS A CA 1
ATOM 555 C C . LYS A 1 72 ? -5.497 -11.405 19.962 1.00 89.44 72 LYS A C 1
ATOM 557 O O . LYS A 1 72 ? -6.261 -11.565 20.913 1.00 89.44 72 LYS A O 1
ATOM 562 N N . GLU A 1 73 ? -4.365 -10.726 20.042 1.00 88.38 73 GLU A N 1
ATOM 563 C CA . GLU A 1 73 ? -3.781 -10.136 21.243 1.00 88.38 73 GLU A CA 1
ATOM 564 C C . GLU A 1 73 ? -4.750 -9.100 21.829 1.00 88.38 73 GLU A C 1
ATOM 566 O O . GLU A 1 73 ? -5.159 -9.205 22.986 1.00 88.38 73 GLU A O 1
ATOM 571 N N . ILE A 1 74 ? -5.255 -8.182 20.994 1.00 86.88 74 ILE A N 1
ATOM 572 C CA . ILE A 1 74 ? -6.222 -7.150 21.406 1.00 86.88 74 ILE A CA 1
ATOM 573 C C . ILE A 1 74 ? -7.572 -7.768 21.803 1.00 86.88 74 ILE A C 1
ATOM 575 O O . ILE A 1 74 ? -8.238 -7.311 22.740 1.00 86.88 74 ILE A O 1
ATOM 579 N N . LYS A 1 75 ? -8.004 -8.843 21.129 1.00 87.38 75 LYS A N 1
ATOM 580 C CA . LYS A 1 75 ? -9.237 -9.568 21.495 1.00 87.38 75 LYS A CA 1
ATOM 581 C C . LYS A 1 75 ? -9.142 -10.181 22.893 1.00 87.38 75 LYS A C 1
ATOM 583 O O . LYS A 1 75 ? -10.125 -10.112 23.640 1.00 87.38 75 LYS A O 1
ATOM 588 N N . GLN A 1 76 ? -7.981 -10.732 23.241 1.00 87.62 76 GLN A N 1
ATOM 589 C CA . GLN A 1 76 ? -7.732 -11.442 24.497 1.00 87.62 76 GLN A CA 1
ATOM 590 C C . GLN A 1 76 ? -7.457 -10.523 25.695 1.00 87.62 76 GLN A C 1
ATOM 592 O O . GLN A 1 76 ? -7.498 -11.002 26.830 1.00 87.62 76 GLN A O 1
ATOM 597 N N . LEU A 1 77 ? -7.270 -9.214 25.477 1.00 84.00 77 LEU A N 1
ATOM 598 C CA . LEU A 1 77 ? -7.083 -8.242 26.555 1.00 84.00 77 LEU A CA 1
ATOM 599 C C . LEU A 1 77 ? -8.171 -8.362 27.629 1.00 84.00 77 LEU A C 1
ATOM 601 O O . LEU A 1 77 ? -9.382 -8.227 27.380 1.00 84.00 77 LEU A O 1
ATOM 605 N N . ARG A 1 78 ? -7.711 -8.612 28.857 1.00 81.81 78 ARG A N 1
ATOM 606 C CA . ARG A 1 78 ? -8.543 -8.669 30.055 1.00 81.81 78 ARG A CA 1
ATOM 607 C C . ARG A 1 78 ? -8.589 -7.284 30.681 1.00 81.81 78 ARG A C 1
ATOM 609 O O . ARG A 1 78 ? -7.642 -6.834 31.306 1.00 81.81 78 ARG A O 1
ATOM 616 N N . PHE A 1 79 ? -9.726 -6.618 30.532 1.00 77.06 79 PHE A N 1
ATOM 617 C CA . PHE A 1 79 ? -9.963 -5.341 31.197 1.00 77.06 79 PHE A CA 1
ATOM 618 C C . PHE A 1 79 ? -10.225 -5.561 32.690 1.00 77.06 79 PHE A C 1
ATOM 620 O O . PHE A 1 79 ? -11.115 -6.352 33.043 1.00 77.06 79 PHE A O 1
ATOM 627 N N . ALA A 1 80 ? -9.489 -4.839 33.541 1.00 72.44 80 ALA A N 1
ATOM 628 C CA . ALA A 1 80 ? -9.711 -4.796 34.983 1.00 72.44 80 ALA A CA 1
ATOM 629 C C . ALA A 1 80 ? -11.172 -4.431 35.322 1.00 72.44 80 ALA A C 1
ATOM 631 O O . ALA A 1 80 ? -11.949 -3.957 34.481 1.00 72.44 80 ALA A O 1
ATOM 632 N N . LYS A 1 81 ? -11.601 -4.713 36.557 1.00 68.38 81 LYS A N 1
ATOM 633 C CA . LYS A 1 81 ? -12.932 -4.300 37.019 1.00 68.38 81 LYS A CA 1
ATOM 634 C C . LYS A 1 81 ? -12.973 -2.770 37.029 1.00 68.38 81 LYS A C 1
ATOM 636 O O . LYS A 1 81 ? -12.238 -2.148 37.781 1.00 68.38 81 LYS A O 1
ATOM 641 N N . PHE A 1 82 ? -13.828 -2.190 36.190 1.00 64.31 82 PHE A N 1
ATOM 642 C CA . PHE A 1 82 ? -14.049 -0.748 36.198 1.00 64.31 82 PHE A CA 1
ATOM 643 C C . PHE A 1 82 ? -14.617 -0.324 37.555 1.00 64.31 82 PHE A C 1
ATOM 645 O O . PHE A 1 82 ? -15.585 -0.953 38.000 1.00 64.31 82 PHE A O 1
ATOM 652 N N . PRO A 1 83 ? -14.044 0.701 38.211 1.00 56.25 83 PRO A N 1
ATOM 653 C CA . PRO A 1 83 ? -14.619 1.251 39.427 1.00 56.25 83 PRO A CA 1
ATOM 654 C C . PRO A 1 83 ? -15.981 1.871 39.082 1.00 56.25 83 PRO A C 1
ATOM 656 O O . PRO A 1 83 ? -16.075 2.795 38.279 1.00 56.25 83 PRO A O 1
ATOM 659 N N . GLY A 1 84 ? -17.060 1.305 39.630 1.00 61.97 84 GLY A N 1
ATOM 660 C CA . GLY A 1 84 ? -18.425 1.815 39.463 1.00 61.97 84 GLY A CA 1
ATOM 661 C C . GLY A 1 84 ? -19.482 0.739 39.193 1.00 61.97 84 GLY A C 1
ATOM 662 O O . GLY A 1 84 ? -19.202 -0.334 38.658 1.00 61.97 84 GLY A O 1
ATOM 663 N N . LYS A 1 85 ? -20.744 1.043 39.533 1.00 62.62 85 LYS A N 1
ATOM 664 C CA . LYS A 1 85 ? -21.928 0.202 39.255 1.00 62.62 85 LYS A CA 1
ATOM 665 C C . LYS A 1 85 ? -22.344 0.282 37.774 1.00 62.62 85 LYS A C 1
ATOM 667 O O . LYS A 1 85 ? -23.494 0.564 37.451 1.00 62.62 85 LYS A O 1
ATOM 672 N N . PHE A 1 86 ? -21.412 0.059 36.848 1.00 63.75 86 PHE A N 1
ATOM 673 C CA . PHE A 1 86 ? -21.741 -0.019 35.426 1.00 63.75 86 PHE A CA 1
ATOM 674 C C . PHE A 1 86 ? -22.491 -1.318 35.135 1.00 63.75 86 PHE A C 1
ATOM 676 O O . PHE A 1 86 ? -21.966 -2.414 35.336 1.00 63.75 86 PHE A O 1
ATOM 683 N N . GLY A 1 87 ? -23.712 -1.202 34.608 1.00 68.19 87 GLY A N 1
ATOM 684 C CA . GLY A 1 87 ? -24.471 -2.356 34.133 1.00 68.19 87 GLY A CA 1
ATOM 685 C C . GLY A 1 87 ? -23.697 -3.155 33.073 1.00 68.19 87 GLY A C 1
ATOM 686 O O . GLY A 1 87 ? -22.914 -2.604 32.291 1.00 68.19 87 GLY A O 1
ATOM 687 N N . GLY A 1 88 ? -23.934 -4.469 33.003 1.00 76.62 88 GLY A N 1
ATOM 688 C CA . GLY A 1 88 ? -23.178 -5.384 32.132 1.00 76.62 88 GLY A CA 1
ATOM 689 C C . GLY A 1 88 ? -23.157 -4.989 30.645 1.00 76.62 88 GLY A C 1
ATOM 690 O O . GLY A 1 88 ? -22.149 -5.203 29.965 1.00 76.62 88 GLY A O 1
ATOM 691 N N . LYS A 1 89 ? -24.224 -4.342 30.149 1.00 79.81 89 LYS A N 1
ATOM 692 C CA . LYS A 1 89 ? -24.313 -3.822 28.772 1.00 79.81 89 LYS A CA 1
ATOM 693 C C . LYS A 1 89 ? -23.321 -2.679 28.518 1.00 79.81 89 LYS A C 1
ATOM 695 O O . LYS A 1 89 ? -22.567 -2.752 27.548 1.00 79.81 89 LYS A O 1
ATOM 700 N N . ALA A 1 90 ? -23.255 -1.685 29.408 1.00 80.12 90 ALA A N 1
ATOM 701 C CA . ALA A 1 90 ? -22.316 -0.564 29.302 1.00 80.12 90 ALA A CA 1
ATOM 702 C C . ALA A 1 90 ? -20.860 -1.056 29.344 1.00 80.12 90 ALA A C 1
ATOM 704 O O . ALA A 1 90 ? -20.053 -0.702 28.486 1.00 80.12 90 ALA A O 1
ATOM 705 N N . ARG A 1 91 ? -20.553 -2.001 30.244 1.00 79.12 91 ARG A N 1
ATOM 706 C CA . ARG A 1 91 ? -19.228 -2.638 30.320 1.00 79.12 91 ARG A CA 1
ATOM 707 C C . ARG A 1 91 ? -18.858 -3.403 29.045 1.00 79.12 91 ARG A C 1
ATOM 709 O O . ARG A 1 91 ? -17.688 -3.452 28.670 1.00 79.12 91 ARG A O 1
ATOM 716 N N . LYS A 1 92 ? -19.812 -4.058 28.375 1.00 83.81 92 LYS A N 1
ATOM 717 C CA . LYS A 1 92 ? -19.557 -4.765 27.106 1.00 83.81 92 LYS A CA 1
ATOM 718 C C . LYS A 1 92 ? -19.249 -3.783 25.974 1.00 83.81 92 LYS A C 1
ATOM 720 O O . LYS A 1 92 ? -18.285 -4.009 25.246 1.00 83.81 92 LYS A O 1
ATOM 725 N N . GLN A 1 93 ? -20.023 -2.703 25.859 1.00 85.50 93 GLN A N 1
ATOM 726 C CA . GLN A 1 93 ? -19.794 -1.666 24.847 1.00 85.50 93 GLN A CA 1
ATOM 727 C C . GLN A 1 93 ? -18.451 -0.977 25.049 1.00 85.50 93 GLN A C 1
ATOM 729 O O . GLN A 1 93 ? -17.688 -0.817 24.101 1.00 85.50 93 GLN A O 1
ATOM 734 N N . PHE A 1 94 ? -18.114 -0.674 26.298 1.00 83.50 94 PHE A N 1
ATOM 735 C CA . PHE A 1 94 ? -16.857 -0.025 26.610 1.00 83.50 94 PHE A CA 1
ATOM 736 C C . PHE A 1 94 ? -15.639 -0.876 26.237 1.00 83.50 94 PHE A C 1
ATOM 738 O O . PHE A 1 94 ? -14.759 -0.436 25.501 1.00 83.50 94 PHE A O 1
ATOM 745 N N . ARG A 1 95 ? -15.648 -2.158 26.622 1.00 85.12 95 ARG A N 1
ATOM 746 C CA . ARG A 1 95 ? -14.603 -3.111 26.214 1.00 85.12 95 ARG A CA 1
ATOM 747 C C . ARG A 1 95 ? -14.508 -3.273 24.696 1.00 85.12 95 ARG A C 1
ATOM 749 O O . ARG A 1 95 ? -13.435 -3.572 24.187 1.00 85.12 95 ARG A O 1
ATOM 756 N N . LYS A 1 96 ? -15.612 -3.128 23.957 1.00 87.94 96 LYS A N 1
ATOM 757 C CA . LYS A 1 96 ? -15.586 -3.138 22.486 1.00 87.94 96 LYS A CA 1
ATOM 758 C C . LYS A 1 96 ? -14.888 -1.886 21.950 1.00 87.94 96 LYS A C 1
ATOM 760 O O . LYS A 1 96 ? -14.041 -2.017 21.077 1.00 87.94 96 LYS A O 1
ATOM 765 N N . LYS A 1 97 ? -15.206 -0.710 22.497 1.00 88.56 97 LYS A N 1
ATOM 766 C CA . LYS A 1 97 ? -14.611 0.568 22.090 1.00 88.56 97 LYS A CA 1
ATOM 767 C C . LYS A 1 97 ? -13.113 0.633 22.367 1.00 88.56 97 LYS A C 1
ATOM 769 O O . LYS A 1 97 ? -12.382 0.994 21.456 1.00 88.56 97 LYS A O 1
ATOM 774 N N . ILE A 1 98 ? -12.645 0.183 23.535 1.00 88.88 98 ILE A N 1
ATOM 775 C CA . ILE A 1 98 ? -11.198 0.153 23.808 1.00 88.88 98 ILE A CA 1
ATOM 776 C C . ILE A 1 98 ? -10.471 -0.773 22.831 1.00 88.88 98 ILE A C 1
ATOM 778 O O . ILE A 1 98 ? -9.449 -0.394 22.282 1.00 88.88 98 ILE A O 1
ATOM 782 N N . ARG A 1 99 ? -11.005 -1.970 22.556 1.00 89.62 99 ARG A N 1
ATOM 783 C CA . ARG A 1 99 ? -10.381 -2.869 21.571 1.00 89.62 99 ARG A CA 1
ATOM 784 C C . ARG A 1 99 ? -10.320 -2.261 20.175 1.00 89.62 99 ARG A C 1
ATOM 786 O O . ARG A 1 99 ? -9.333 -2.452 19.483 1.00 89.62 99 ARG A O 1
ATOM 793 N N . GLN A 1 100 ? -11.374 -1.558 19.762 1.00 89.62 100 GLN A N 1
ATOM 794 C CA . GLN A 1 100 ? -11.386 -0.851 18.482 1.00 89.62 100 GLN A CA 1
ATOM 795 C C . GLN A 1 100 ? -10.334 0.258 18.453 1.00 89.62 100 GLN A C 1
ATOM 797 O O . GLN A 1 100 ? -9.597 0.342 17.481 1.00 89.62 100 GLN A O 1
ATOM 802 N N . PHE A 1 101 ? -10.235 1.044 19.527 1.00 88.38 101 PHE A N 1
ATOM 803 C CA . PHE A 1 101 ? -9.243 2.107 19.652 1.00 88.38 101 PHE A CA 1
ATOM 804 C C . PHE A 1 101 ? -7.810 1.569 19.626 1.00 88.38 101 PHE A C 1
ATOM 806 O O . PHE A 1 101 ? -6.997 2.033 18.838 1.00 88.38 101 PHE A O 1
ATOM 813 N N . LEU A 1 102 ? -7.513 0.552 20.438 1.00 88.44 102 LEU A N 1
ATOM 814 C CA . LEU A 1 102 ? -6.192 -0.072 20.462 1.00 88.44 102 LEU A CA 1
ATOM 815 C C . LEU A 1 102 ? -5.830 -0.644 19.094 1.00 88.44 102 LEU A C 1
ATOM 817 O O . LEU A 1 102 ? -4.707 -0.458 18.652 1.00 88.44 102 LEU A O 1
ATOM 821 N N . ALA A 1 103 ? -6.789 -1.269 18.401 1.00 88.88 103 ALA A N 1
ATOM 822 C CA . ALA A 1 103 ? -6.556 -1.789 17.060 1.00 88.88 103 ALA A CA 1
ATOM 823 C C . ALA A 1 103 ? -6.260 -0.676 16.051 1.00 88.88 103 ALA A C 1
ATOM 825 O O . ALA A 1 103 ? -5.360 -0.846 15.246 1.00 88.88 103 ALA A O 1
ATOM 826 N N . SER A 1 104 ? -6.973 0.456 16.088 1.00 86.88 104 SER A N 1
ATOM 827 C CA . SER A 1 104 ? -6.656 1.601 15.220 1.00 86.88 104 SER A CA 1
ATOM 828 C C . SER A 1 104 ? -5.329 2.260 15.568 1.00 86.88 104 SER A C 1
ATOM 830 O O . SER A 1 104 ? -4.645 2.736 14.676 1.00 86.88 104 SER A O 1
ATOM 832 N N . TYR A 1 105 ? -4.973 2.277 16.850 1.00 85.75 105 TYR A N 1
ATOM 833 C CA . TYR A 1 105 ? -3.761 2.915 17.341 1.00 85.75 105 TYR A CA 1
ATOM 834 C C . TYR A 1 105 ? -2.503 2.112 16.996 1.00 85.75 105 TYR A C 1
ATOM 836 O O . TYR A 1 105 ? -1.498 2.674 16.584 1.00 85.75 105 TYR A O 1
ATOM 844 N N . SER A 1 106 ? -2.563 0.785 17.126 1.00 85.00 106 SER A N 1
ATOM 845 C CA . SER A 1 106 ? -1.452 -0.099 16.768 1.00 85.00 106 SER A CA 1
ATOM 846 C C . SER A 1 106 ? -1.412 -0.461 15.280 1.00 85.00 106 SER A C 1
ATOM 848 O O . SER A 1 106 ? -0.538 -1.220 14.869 1.00 85.00 106 SER A O 1
ATOM 850 N N . PHE A 1 107 ? -2.394 -0.032 14.482 1.00 86.12 107 PHE A N 1
ATOM 851 C CA . PHE A 1 107 ? -2.448 -0.354 13.060 1.00 86.12 107 PHE A CA 1
ATOM 852 C C . PHE A 1 107 ? -1.565 0.600 12.261 1.00 86.12 107 PHE A C 1
ATOM 854 O O . PHE A 1 107 ? -1.7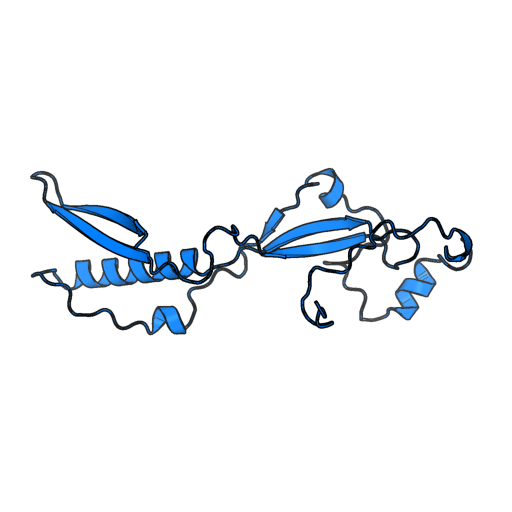45 1.812 12.324 1.00 86.12 107 PHE A O 1
ATOM 861 N N . CYS A 1 108 ? -0.664 0.040 11.456 1.00 85.25 108 CYS A N 1
ATOM 862 C CA . CYS A 1 108 ? 0.151 0.805 10.527 1.00 85.25 108 CYS A CA 1
ATOM 863 C C . CYS A 1 108 ? -0.443 0.728 9.110 1.00 85.25 108 CYS A C 1
ATOM 865 O O . CYS A 1 108 ? -0.351 -0.328 8.475 1.00 85.25 108 CYS A O 1
ATOM 867 N N . PRO A 1 109 ? -1.057 1.806 8.590 1.00 88.00 109 PRO A N 1
ATOM 868 C CA . PRO A 1 109 ? -1.516 1.828 7.210 1.00 88.00 109 PRO A CA 1
ATOM 869 C C . PRO A 1 109 ? -0.320 1.846 6.251 1.00 88.00 109 PRO A C 1
ATOM 871 O O . PRO A 1 109 ? 0.588 2.676 6.366 1.00 88.00 109 PRO A O 1
ATOM 874 N N . VAL A 1 110 ? -0.343 0.960 5.254 1.00 88.56 110 VAL A N 1
ATOM 875 C CA . VAL A 1 110 ? 0.677 0.933 4.201 1.00 88.56 110 VAL A CA 1
ATOM 876 C C . VAL A 1 110 ? 0.275 1.907 3.102 1.00 88.56 110 VAL A C 1
ATOM 878 O O . VAL A 1 110 ? -0.793 1.806 2.497 1.00 88.56 110 VAL A O 1
ATOM 881 N N . LYS A 1 111 ? 1.148 2.868 2.826 1.00 89.81 111 LYS A N 1
ATOM 882 C CA . LYS A 1 111 ? 1.011 3.814 1.727 1.00 89.81 111 LYS A CA 1
ATOM 883 C C . LYS A 1 111 ? 1.742 3.274 0.510 1.00 89.81 111 LYS A C 1
ATOM 885 O O . LYS A 1 111 ? 2.968 3.189 0.511 1.00 89.81 111 LYS A O 1
ATOM 890 N N . TYR A 1 112 ? 0.997 2.948 -0.538 1.00 90.56 112 TYR A N 1
ATOM 891 C CA . TYR A 1 112 ? 1.571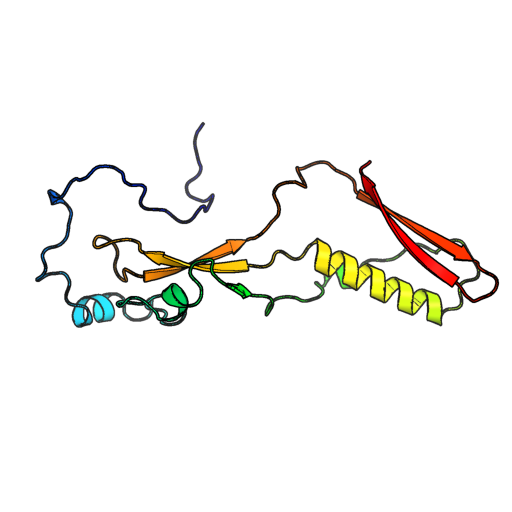 2.480 -1.791 1.00 90.56 112 TYR A CA 1
ATOM 892 C C . TYR A 1 112 ? 1.771 3.615 -2.779 1.00 90.56 112 TYR A C 1
ATOM 894 O O . TYR A 1 112 ? 0.824 4.342 -3.078 1.00 90.56 112 TYR A O 1
ATOM 902 N N . LYS A 1 113 ? 2.960 3.710 -3.364 1.00 92.00 113 LYS A N 1
ATOM 903 C CA . LYS A 1 113 ? 3.267 4.627 -4.465 1.00 92.00 113 LYS A CA 1
ATOM 904 C C . LYS A 1 113 ? 4.006 3.892 -5.573 1.00 92.00 113 LYS A C 1
ATOM 906 O O . LYS A 1 113 ? 4.714 2.930 -5.315 1.00 92.00 113 LYS A O 1
ATOM 911 N N . TRP A 1 114 ? 3.848 4.359 -6.802 1.00 91.81 114 TRP A N 1
ATOM 912 C CA . TRP A 1 114 ? 4.659 3.875 -7.912 1.00 91.81 114 TRP A CA 1
ATOM 913 C C . TRP A 1 114 ? 5.933 4.703 -7.995 1.00 91.81 114 TRP A C 1
ATOM 915 O O . TRP A 1 114 ? 5.860 5.922 -8.149 1.00 91.81 114 TRP A O 1
ATOM 925 N N . THR A 1 115 ? 7.074 4.036 -7.896 1.00 90.19 115 THR A N 1
ATOM 926 C CA . THR A 1 115 ? 8.397 4.642 -8.018 1.00 90.19 115 THR A CA 1
ATOM 927 C C . THR A 1 115 ? 9.041 4.176 -9.319 1.00 90.19 115 THR A C 1
ATOM 929 O O . THR A 1 115 ? 8.852 3.041 -9.762 1.00 90.19 115 THR A O 1
ATOM 932 N N . ASP A 1 116 ? 9.780 5.087 -9.942 1.00 89.81 116 ASP A N 1
ATOM 933 C CA . ASP A 1 116 ? 10.609 4.811 -11.106 1.00 89.81 116 ASP A CA 1
ATOM 934 C C . ASP A 1 116 ? 12.027 4.468 -10.638 1.00 89.81 116 ASP A C 1
ATOM 936 O O . ASP A 1 116 ? 12.692 5.302 -10.024 1.00 89.81 116 ASP A O 1
ATOM 940 N N . TYR A 1 117 ? 12.459 3.238 -10.901 1.00 84.56 117 TYR A N 1
ATOM 941 C CA . TYR A 1 117 ? 13.778 2.726 -10.528 1.00 84.56 117 TYR A CA 1
ATOM 942 C C . TYR A 1 117 ? 14.830 2.909 -11.634 1.00 84.56 117 TYR A C 1
ATOM 944 O O . TYR A 1 117 ? 15.994 2.565 -11.440 1.00 84.56 117 TYR A O 1
ATOM 952 N N . GLY A 1 118 ? 14.452 3.482 -12.782 1.00 81.88 118 GLY A N 1
ATOM 953 C CA . GLY A 1 118 ? 15.363 3.754 -13.891 1.00 81.88 118 GLY A CA 1
ATOM 954 C C . GLY A 1 118 ? 15.570 2.572 -14.842 1.00 81.88 118 GLY A C 1
ATOM 955 O O . GLY A 1 118 ? 14.862 1.570 -14.799 1.00 81.88 118 GLY A O 1
ATOM 956 N N . LEU A 1 119 ? 16.519 2.726 -15.769 1.00 78.56 119 LEU A N 1
ATOM 957 C CA . LEU A 1 119 ? 16.755 1.776 -16.869 1.00 78.56 119 LEU A CA 1
ATOM 958 C C . LEU A 1 119 ? 17.624 0.574 -16.477 1.00 78.56 119 LEU A C 1
ATOM 960 O O . LEU A 1 119 ? 17.628 -0.428 -17.185 1.00 78.56 119 LEU A O 1
ATOM 964 N N . GLN A 1 120 ? 18.336 0.665 -15.355 1.00 81.25 120 GLN A N 1
ATOM 965 C CA . GLN A 1 120 ? 19.212 -0.397 -14.848 1.00 81.25 120 GLN A CA 1
ATOM 966 C C . GLN A 1 120 ? 18.437 -1.501 -14.115 1.00 81.25 120 GLN A C 1
ATOM 968 O O . GLN A 1 120 ? 18.971 -2.580 -13.870 1.00 81.25 120 GLN A O 1
ATOM 973 N N . VAL A 1 121 ? 17.173 -1.242 -13.769 1.00 82.31 121 VAL A N 1
ATOM 974 C CA . VAL A 1 121 ? 16.294 -2.176 -13.064 1.00 82.31 121 VAL A CA 1
ATOM 975 C C . VAL A 1 121 ? 15.133 -2.545 -13.978 1.00 82.31 121 VAL A C 1
ATOM 977 O O . VAL A 1 121 ? 14.445 -1.679 -14.517 1.00 82.31 121 VAL A O 1
ATOM 980 N N . PHE A 1 122 ? 14.886 -3.844 -14.137 1.00 84.50 122 PHE A N 1
ATOM 981 C CA . PHE A 1 122 ? 13.724 -4.348 -14.857 1.00 84.50 122 PHE A CA 1
ATOM 982 C C . PHE A 1 122 ? 12.865 -5.211 -13.922 1.00 84.50 122 PHE A C 1
ATOM 984 O O . PHE A 1 122 ? 13.395 -6.149 -13.328 1.00 84.50 122 PHE A O 1
ATOM 991 N N . PRO A 1 123 ? 11.545 -4.964 -13.820 1.00 89.12 123 PRO A N 1
ATOM 992 C CA . PRO A 1 123 ? 10.765 -3.892 -14.456 1.00 89.12 123 PRO A CA 1
ATOM 993 C C . PRO A 1 123 ? 11.035 -2.497 -13.860 1.00 89.12 123 PRO A C 1
ATOM 995 O O . PRO A 1 123 ? 11.183 -2.360 -12.651 1.00 89.12 123 PRO A O 1
ATOM 998 N N . ARG A 1 124 ? 11.037 -1.456 -14.706 1.00 88.81 124 ARG A N 1
ATOM 999 C CA . ARG A 1 124 ? 11.361 -0.066 -14.319 1.00 88.81 124 ARG A CA 1
ATOM 1000 C C . ARG A 1 124 ? 10.438 0.510 -13.240 1.00 88.81 124 ARG A C 1
ATOM 1002 O O . ARG A 1 124 ? 10.883 1.271 -12.385 1.00 88.81 124 ARG A O 1
ATOM 1009 N N . TRP A 1 125 ? 9.143 0.202 -13.312 1.00 89.88 125 TRP A N 1
ATOM 1010 C CA . TRP A 1 125 ? 8.145 0.748 -12.395 1.00 89.88 125 TRP A CA 1
ATOM 1011 C C . TRP A 1 125 ? 7.779 -0.287 -11.345 1.00 89.88 125 TRP A C 1
ATOM 1013 O O . TRP A 1 125 ? 7.253 -1.353 -11.675 1.00 89.88 125 TRP A O 1
ATOM 1023 N N . ILE A 1 126 ? 7.992 0.060 -10.079 1.00 91.50 126 ILE A N 1
ATOM 1024 C CA . ILE A 1 126 ? 7.682 -0.801 -8.936 1.00 91.50 126 ILE A CA 1
ATOM 1025 C C . ILE A 1 126 ? 6.760 -0.042 -7.980 1.00 91.50 126 ILE A C 1
ATOM 1027 O O . ILE A 1 126 ? 6.844 1.179 -7.821 1.00 91.50 126 ILE A O 1
ATOM 1031 N N . ARG A 1 127 ? 5.807 -0.766 -7.394 1.00 91.19 127 ARG A N 1
ATOM 1032 C CA . ARG A 1 127 ? 4.845 -0.243 -6.429 1.00 91.19 127 ARG A CA 1
ATOM 1033 C C . ARG A 1 127 ? 5.370 -0.454 -5.013 1.00 91.19 127 ARG A C 1
ATOM 1035 O O . ARG A 1 127 ? 5.144 -1.503 -4.413 1.00 91.19 127 ARG A O 1
ATOM 1042 N N . ASP A 1 128 ? 5.993 0.578 -4.469 1.00 87.94 128 ASP A N 1
ATOM 1043 C CA . ASP A 1 128 ? 6.567 0.567 -3.127 1.00 87.94 128 ASP A CA 1
ATOM 1044 C C . ASP A 1 128 ? 5.491 0.781 -2.073 1.00 87.94 128 ASP A C 1
ATOM 1046 O O . ASP A 1 128 ? 4.668 1.691 -2.195 1.00 87.94 128 ASP A O 1
ATOM 1050 N N . GLY A 1 129 ? 5.527 -0.027 -1.015 1.00 88.38 129 GLY A N 1
ATOM 1051 C CA . GLY A 1 129 ? 4.738 0.171 0.196 1.00 88.38 129 GLY A CA 1
ATOM 1052 C C . GLY A 1 129 ? 5.600 0.777 1.295 1.00 88.38 129 GLY A C 1
ATOM 1053 O O . GLY A 1 129 ? 6.627 0.211 1.657 1.00 88.38 129 GLY A O 1
ATOM 1054 N N . VAL A 1 130 ? 5.182 1.916 1.842 1.00 84.94 130 VAL A N 1
ATOM 1055 C CA . VAL A 1 130 ? 5.803 2.514 3.027 1.00 84.94 130 VAL A CA 1
ATOM 1056 C C . VAL A 1 130 ? 4.780 2.554 4.14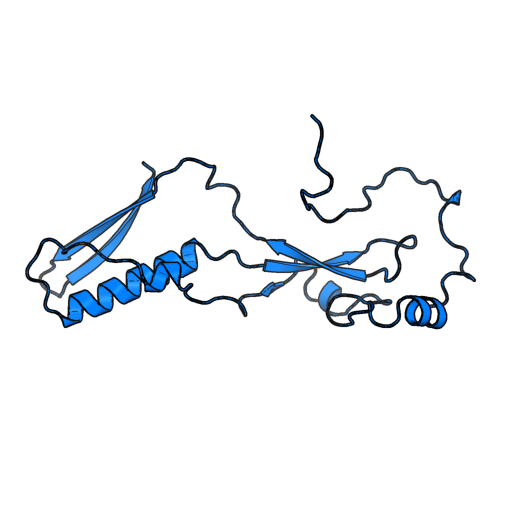8 1.00 84.94 130 VAL A C 1
ATOM 1058 O O . VAL A 1 130 ? 3.681 3.080 3.983 1.00 84.94 130 VAL A O 1
ATOM 1061 N N . CYS A 1 131 ? 5.158 2.004 5.293 1.00 83.81 131 CYS A N 1
ATOM 1062 C CA . CYS A 1 131 ? 4.409 2.118 6.533 1.00 83.81 131 CYS A CA 1
ATOM 1063 C C . CYS A 1 131 ? 4.337 3.587 6.962 1.00 83.81 131 CYS A C 1
ATOM 1065 O O . CYS A 1 131 ? 5.364 4.204 7.245 1.00 83.81 131 CYS A O 1
ATOM 1067 N N . PHE A 1 132 ? 3.133 4.158 6.998 1.00 75.75 132 PHE A N 1
ATOM 1068 C CA . PHE A 1 132 ? 2.926 5.503 7.526 1.00 75.75 132 PHE A CA 1
ATOM 1069 C C . PHE A 1 132 ? 2.766 5.403 9.041 1.00 75.75 132 PHE A C 1
ATOM 1071 O O . PHE A 1 132 ? 1.662 5.417 9.576 1.00 75.75 132 PHE A O 1
ATOM 1078 N N . ASN A 1 133 ? 3.895 5.233 9.719 1.00 63.47 133 ASN A N 1
ATOM 1079 C CA . ASN A 1 133 ? 3.995 5.561 11.130 1.00 63.47 133 ASN A CA 1
ATOM 1080 C C . ASN A 1 133 ? 4.419 7.023 11.179 1.00 63.47 133 ASN A C 1
ATOM 1082 O O . ASN A 1 133 ? 5.482 7.356 10.663 1.00 63.47 133 ASN A O 1
ATOM 1086 N N . GLU A 1 134 ? 3.594 7.893 11.749 1.00 50.62 134 GLU A N 1
ATOM 1087 C CA . GLU A 1 134 ? 4.062 9.208 12.181 1.00 50.62 134 GLU A CA 1
ATOM 1088 C C . GLU A 1 134 ? 5.246 8.969 13.136 1.00 50.62 134 GLU A C 1
ATOM 1090 O O . GLU A 1 134 ? 5.061 8.307 14.164 1.00 50.62 134 GLU A O 1
ATOM 1095 N N . PRO A 1 135 ? 6.476 9.404 12.811 1.00 47.81 135 PRO A N 1
ATOM 1096 C CA . PRO A 1 135 ? 7.609 9.248 13.706 1.00 47.81 135 PRO A CA 1
ATOM 1097 C C . PRO A 1 135 ? 7.549 10.328 14.794 1.00 47.81 135 PRO A C 1
ATOM 1099 O O . PRO A 1 135 ? 8.446 11.151 14.890 1.00 47.81 135 PRO A O 1
ATOM 1102 N N . GLU A 1 136 ? 6.490 10.330 15.603 1.00 42.34 136 GLU A N 1
ATOM 1103 C CA . GLU A 1 136 ? 6.383 11.147 16.826 1.00 42.34 136 GLU A CA 1
ATOM 1104 C C . GLU A 1 136 ? 6.018 10.313 18.061 1.00 42.34 136 GLU A C 1
ATOM 1106 O O . GLU A 1 136 ? 6.123 10.795 19.181 1.00 42.34 136 GLU A O 1
ATOM 1111 N N . LEU A 1 137 ? 5.709 9.021 17.914 1.00 43.69 137 LEU A N 1
ATOM 1112 C CA . LEU A 1 137 ? 5.782 8.100 19.048 1.00 43.69 137 LEU A CA 1
ATOM 1113 C C . LEU A 1 137 ? 7.129 7.395 19.054 1.00 43.69 137 LEU A C 1
ATOM 1115 O O . LEU A 1 137 ? 7.273 6.203 18.775 1.00 43.69 137 LEU A O 1
ATOM 1119 N N . GLY A 1 138 ? 8.133 8.210 19.372 1.00 33.81 138 GLY A N 1
ATOM 1120 C CA . GLY A 1 138 ? 9.420 7.742 19.837 1.00 33.81 138 GLY A CA 1
ATOM 1121 C C . GLY A 1 138 ? 9.237 6.703 20.939 1.00 33.81 138 GLY A C 1
ATOM 1122 O O . GLY A 1 138 ? 8.350 6.789 21.790 1.00 33.81 138 GLY A O 1
ATOM 1123 N N . ALA A 1 139 ? 10.096 5.695 20.886 1.00 38.72 139 ALA A N 1
ATOM 1124 C CA . ALA A 1 139 ? 10.295 4.732 21.947 1.00 38.72 139 ALA A CA 1
ATOM 1125 C C . ALA A 1 139 ? 10.274 5.417 23.329 1.00 38.72 139 ALA A C 1
ATOM 1127 O O . ALA A 1 139 ? 11.181 6.179 23.651 1.00 38.72 139 ALA A O 1
ATOM 1128 N N . GLY A 1 140 ? 9.251 5.135 24.142 1.00 37.81 140 GLY A N 1
ATOM 1129 C CA . GLY A 1 140 ? 9.254 5.463 25.571 1.00 37.81 140 GLY A CA 1
ATOM 1130 C C . GLY A 1 140 ? 8.058 6.234 26.129 1.00 37.81 140 GLY A C 1
ATOM 1131 O O . GLY A 1 140 ? 7.938 6.275 27.349 1.00 37.81 140 GLY A O 1
ATOM 1132 N N . THR A 1 141 ? 7.146 6.786 25.323 1.00 37.94 141 THR A N 1
ATOM 1133 C CA . THR A 1 141 ? 5.948 7.440 25.882 1.00 37.94 141 THR A CA 1
ATOM 1134 C C . THR A 1 141 ? 4.914 6.402 26.322 1.00 37.94 141 THR A C 1
ATOM 1136 O O . THR A 1 141 ? 4.315 5.676 25.524 1.00 37.94 141 THR A O 1
ATOM 1139 N N . VAL A 1 142 ? 4.698 6.303 27.635 1.00 42.59 142 VAL A N 1
ATOM 1140 C CA . VAL A 1 142 ? 3.570 5.554 28.195 1.00 42.59 142 VAL A CA 1
ATOM 1141 C C . VAL A 1 142 ? 2.343 6.443 28.039 1.00 42.59 142 VAL A C 1
ATOM 1143 O O . VAL A 1 142 ? 2.118 7.338 28.841 1.00 42.59 142 VAL A O 1
ATOM 1146 N N . LEU A 1 143 ? 1.533 6.222 27.005 1.00 43.38 143 LEU A N 1
ATOM 1147 C CA . LEU A 1 143 ? 0.257 6.929 26.905 1.00 43.38 143 LEU A CA 1
ATOM 1148 C C . LEU A 1 143 ? -0.690 6.440 28.009 1.00 43.38 143 LEU A C 1
ATOM 1150 O O . LEU A 1 143 ? -1.144 5.289 27.985 1.00 43.38 143 LEU A O 1
ATOM 1154 N N . SER A 1 144 ? -1.020 7.320 28.957 1.00 40.69 144 SER A N 1
ATOM 1155 C CA . SER A 1 144 ? -2.134 7.092 29.876 1.00 40.69 144 SER A CA 1
ATOM 1156 C C . SER A 1 144 ? -3.426 7.444 29.149 1.00 40.69 144 SER A C 1
ATOM 1158 O O . SER A 1 144 ? -3.671 8.590 28.767 1.00 40.69 144 SER A O 1
ATOM 1160 N N . VAL A 1 145 ? -4.263 6.433 28.911 1.00 47.28 145 VAL A N 1
ATOM 1161 C CA . VAL A 1 145 ? -5.616 6.645 28.391 1.00 47.28 145 VAL A CA 1
ATOM 1162 C C . VAL A 1 145 ? -6.547 6.838 29.579 1.00 47.28 145 VAL A C 1
ATOM 1164 O O . VAL A 1 145 ? -7.127 5.877 30.094 1.00 47.28 145 VAL A O 1
ATOM 1167 N N . ASP A 1 146 ? -6.702 8.090 29.996 1.00 45.84 146 ASP A N 1
ATOM 1168 C CA . ASP A 1 146 ? -7.629 8.457 31.055 1.00 45.84 146 ASP A CA 1
ATOM 1169 C C . ASP A 1 146 ? -9.026 8.681 30.487 1.00 45.84 146 ASP A C 1
ATOM 1171 O O . ASP A 1 146 ? -9.289 9.491 29.591 1.00 45.84 146 ASP A O 1
ATOM 1175 N N . LEU A 1 147 ? -9.956 7.882 31.002 1.00 47.81 147 LEU A N 1
ATOM 1176 C CA . LEU A 1 147 ? -11.312 7.817 30.497 1.00 47.81 147 LEU A CA 1
ATOM 1177 C C . LEU A 1 147 ? -12.260 8.454 31.504 1.00 47.81 147 LEU A C 1
ATOM 1179 O O . LEU A 1 147 ? -12.791 7.804 32.407 1.00 47.81 147 LEU A O 1
ATOM 1183 N N . LEU A 1 148 ? -12.456 9.761 31.336 1.00 49.16 148 LEU A N 1
ATOM 1184 C CA . LEU A 1 148 ? -13.299 10.570 32.199 1.00 49.16 148 LEU A CA 1
ATOM 1185 C C . LEU A 1 148 ? -14.768 10.411 31.796 1.00 49.16 148 LEU A C 1
ATOM 1187 O O . LEU A 1 148 ? -15.198 10.664 30.666 1.00 49.16 148 LEU A O 1
ATOM 1191 N N . LEU A 1 149 ? -15.561 9.963 32.762 1.00 44.44 149 LEU A N 1
ATOM 1192 C CA . LEU A 1 149 ? -17.006 9.847 32.652 1.00 44.44 149 LEU A CA 1
ATOM 1193 C C . LEU A 1 149 ? -17.645 11.107 33.233 1.00 44.44 149 LEU A C 1
ATOM 1195 O O . LEU A 1 149 ? -17.800 11.224 34.445 1.00 44.44 149 LEU A O 1
ATOM 1199 N N . ALA A 1 150 ? -18.049 12.038 32.369 1.00 45.53 150 ALA A N 1
ATOM 1200 C CA . ALA A 1 150 ? -18.798 13.213 32.792 1.00 45.53 150 ALA A CA 1
ATOM 1201 C C . ALA A 1 150 ? -20.289 12.855 32.916 1.00 45.53 150 ALA A C 1
ATOM 1203 O O . ALA A 1 150 ? -20.964 12.562 31.920 1.00 45.53 150 ALA A O 1
ATOM 1204 N N . SER A 1 151 ? -20.827 12.868 34.138 1.00 40.34 151 SER A N 1
ATOM 1205 C CA . SER A 1 151 ? -22.270 12.738 34.361 1.00 40.34 151 SER A CA 1
ATOM 1206 C C . SER A 1 151 ? -22.942 14.111 34.276 1.00 40.34 151 SER A C 1
ATOM 1208 O O . SER A 1 151 ? -22.841 14.915 35.200 1.00 40.34 151 SER A O 1
ATOM 1210 N N . GLY A 1 152 ? -23.647 14.386 33.178 1.00 44.22 152 GLY A N 1
ATOM 1211 C CA . GLY A 1 152 ? -24.540 15.540 33.059 1.00 44.22 152 GLY A CA 1
ATOM 1212 C C . GLY A 1 152 ? -26.006 15.135 33.230 1.00 44.22 152 GLY A C 1
ATOM 1213 O O . GLY A 1 152 ? -26.383 14.007 32.911 1.00 44.22 152 GLY A O 1
ATOM 1214 N N . ARG A 1 153 ? -26.871 16.075 33.648 1.00 47.91 153 ARG A N 1
ATOM 1215 C CA . ARG A 1 153 ? -28.341 15.889 33.782 1.00 47.91 153 ARG A CA 1
ATOM 1216 C C . ARG A 1 153 ? -29.055 15.423 32.491 1.00 47.91 153 ARG A C 1
ATOM 1218 O O . ARG A 1 153 ? -30.240 15.124 32.535 1.00 47.91 153 ARG A O 1
ATOM 1225 N N . ARG A 1 154 ? -28.355 15.356 31.351 1.00 46.16 154 ARG A N 1
ATOM 1226 C CA . ARG A 1 154 ? -28.853 14.923 30.030 1.00 46.16 154 ARG A CA 1
ATOM 1227 C C . ARG A 1 154 ? -28.090 13.719 29.448 1.00 46.16 154 ARG A C 1
ATOM 1229 O O . ARG A 1 154 ? -28.007 13.567 28.235 1.00 46.16 154 ARG A O 1
ATOM 1236 N N . GLY A 1 155 ? -27.544 12.858 30.307 1.00 44.84 155 GLY A N 1
ATOM 1237 C CA . GLY A 1 155 ? -26.855 11.627 29.906 1.00 44.84 155 GLY A CA 1
ATOM 1238 C C . GLY A 1 155 ? -25.337 11.682 30.086 1.00 44.84 155 GLY A C 1
ATOM 1239 O O . GLY A 1 155 ? -24.738 12.748 30.232 1.00 44.84 155 GLY A O 1
ATOM 1240 N N . MET A 1 156 ? -24.721 10.496 30.126 1.00 41.03 156 MET A N 1
ATOM 1241 C CA . MET A 1 156 ? -23.276 10.325 30.300 1.00 41.03 156 MET A CA 1
ATOM 1242 C C . MET A 1 156 ? -22.543 10.685 29.008 1.00 41.03 156 MET A C 1
ATOM 1244 O O . MET A 1 156 ? -22.779 10.068 27.968 1.00 41.03 156 MET A O 1
ATOM 1248 N N . ARG A 1 157 ? -21.620 11.647 29.080 1.00 43.38 157 ARG A N 1
ATOM 1249 C CA . ARG A 1 157 ? -20.693 11.962 27.990 1.00 43.38 157 ARG A CA 1
ATOM 1250 C C . ARG A 1 157 ? -19.340 11.355 28.350 1.00 43.38 157 ARG A C 1
ATOM 1252 O O . ARG A 1 157 ? -18.767 11.683 29.384 1.00 43.38 157 ARG A O 1
ATOM 1259 N N . MET A 1 158 ? -18.871 10.415 27.532 1.00 41.88 158 MET A N 1
ATOM 1260 C CA . MET A 1 158 ? -17.533 9.841 27.672 1.00 41.88 158 MET A CA 1
ATOM 1261 C C . MET A 1 158 ? -16.552 10.760 26.954 1.00 41.88 158 MET A C 1
ATOM 1263 O O . MET A 1 158 ? -16.713 10.998 25.756 1.00 41.88 158 MET A O 1
ATOM 1267 N N . GLN A 1 159 ? -15.574 11.284 27.683 1.00 47.84 159 GLN A N 1
ATOM 1268 C CA . GLN A 1 159 ? -14.504 12.093 27.123 1.00 47.84 159 GLN A CA 1
ATOM 1269 C C . GLN A 1 159 ? -13.208 11.308 27.305 1.00 47.84 159 GLN A C 1
ATOM 1271 O O . GLN A 1 159 ? -12.857 10.909 28.412 1.00 47.84 159 GLN A O 1
ATOM 1276 N N . MET A 1 160 ? -12.564 10.996 26.188 1.00 42.53 160 MET A N 1
ATOM 1277 C CA . MET A 1 160 ? -11.299 10.280 26.170 1.00 42.53 160 MET A CA 1
ATOM 1278 C C . MET A 1 160 ? -10.201 11.323 26.016 1.00 42.53 160 MET A C 1
ATOM 1280 O O . MET A 1 160 ? -10.187 12.040 25.016 1.00 42.53 160 MET A O 1
ATOM 1284 N N . GLN A 1 161 ? -9.344 11.441 27.025 1.00 45.38 161 GLN A N 1
ATOM 1285 C CA . GLN A 1 161 ? -8.148 12.269 26.961 1.00 45.38 161 GLN A CA 1
ATOM 1286 C C . GLN A 1 161 ? -6.955 11.334 26.805 1.00 45.38 161 GLN A C 1
ATOM 1288 O O . GLN A 1 161 ? -6.825 10.345 27.525 1.00 45.38 161 GLN A O 1
ATOM 1293 N N . ILE A 1 162 ? -6.133 11.615 25.802 1.00 47.66 162 ILE A N 1
ATOM 1294 C CA . ILE A 1 162 ? -4.826 10.989 25.662 1.00 47.66 162 ILE A CA 1
ATOM 1295 C C . ILE A 1 162 ? -3.885 11.917 26.420 1.00 47.66 162 ILE A C 1
ATOM 1297 O O . ILE A 1 162 ? -3.735 13.072 26.023 1.00 47.66 162 ILE A O 1
ATOM 1301 N N . LEU A 1 163 ? -3.354 11.450 27.547 1.00 44.84 163 LEU A N 1
ATOM 1302 C CA . LEU A 1 163 ? -2.323 12.162 28.290 1.00 44.84 163 LEU A CA 1
ATOM 1303 C C . LEU A 1 163 ? -0.977 11.536 27.933 1.00 44.84 163 LEU A C 1
ATOM 1305 O O . LEU A 1 163 ? -0.799 10.318 28.037 1.00 44.84 163 LEU A O 1
ATOM 1309 N N . GLU A 1 164 ? -0.051 12.376 27.489 1.00 39.50 164 GLU A N 1
ATOM 1310 C CA . GLU A 1 164 ? 1.365 12.027 27.461 1.00 39.50 164 GLU A CA 1
ATOM 1311 C C . GLU A 1 164 ? 1.867 12.028 28.910 1.00 39.50 164 GLU A C 1
ATOM 1313 O O . GLU A 1 164 ? 1.628 12.994 29.641 1.00 39.50 164 GLU A O 1
ATOM 1318 N N . VAL A 1 165 ? 2.471 10.915 29.342 1.00 44.78 165 VAL A N 1
ATOM 1319 C CA . VAL A 1 165 ? 3.129 10.779 30.654 1.00 44.78 165 VAL A CA 1
ATOM 1320 C C . VAL A 1 165 ? 4.622 10.990 30.488 1.00 44.78 165 VAL A C 1
ATOM 1322 O O . VAL A 1 165 ? 5.185 10.360 29.561 1.00 44.78 165 VAL A O 1
#

Sequence (165 aa):
MSYSPNDLPGLRANEAGLDQTRDPSPKDLSPGILKQQLGGDFVPRYMSVSRPLESIIRPNGSFDYSDFHISKEIKQLRFAKFPGKFGGKARKQFRKKIRQFLASYSFCPVKYKWTDYGLQVFPRWIRDGVCFNEPELGAGTVLSVDLLLASGRRGMRMQMQILEV

Organism: Hypsibius exemplaris (NCBI:txid2072580)

Radius of gyration: 24.77 Å; chains: 1; bounding box: 58×32×67 Å

InterPro domains:
  IPR008717 Noggin [PF05806] (16-134)
  IPR008717 Noggin [PTHR10494] (19-134)
  IPR029034 Cystine-knot cytokine [G3DSA:2.10.90.10] (6-146)
  IPR029034 Cystine-knot cytokine [SSF57501] (18-134)